Protein AF-A0A9R1WG78-F1 (afdb_monomer_lite)

Sequence (106 aa):
METTDWLNTSASVLFGGCSTSETKHISTTERTLDGIMGLGRQSISVISQISSQGIAPNSFGHCLAGGDGGGILAFGTLVMPDLVFTPLVKSMYVTQVLKMIIKKRK

Organism: Lactuca sativa (NCBI:txid4236)

Foldseek 3Di:
DDPPPPPPDDFDADDPDDDPDDDCPQVPDPDRDPDDADLDPDCNHRLNRCVVVVNAPSDKDKDWDPDPTDTDIGHHDDDDPPDDDDDQDDDPDDPPPPPPPPDDDD

Secondary structure (DSSP, 8-state):
-------------------S---TTSSSSSS--S------SSTTSHHHHHHHTTSS-S-EEEEEPSSS--EEEEES----TTPPP-PPP--SS-------------

Radius of gyration: 16.9 Å; chains: 1; bounding box: 50×34×38 Å

InterPro domains:
  IPR001461 Aspartic peptidase A1 [PTHR13683] (8-103)
  IPR021109 Aspartic peptidase domain superfamily [G3DSA:2.40.70.10] (1-77)
  IPR021109 Aspartic peptidase domain superfamily [SSF50630] (16-98)
  IPR032861 Xylanase inhibitor, N-terminal [PF14543] (12-76)

Structure (mmCIF, N/CA/C/O backbone):
data_AF-A0A9R1WG78-F1
#
_entry.id   AF-A0A9R1WG78-F1
#
loop_
_atom_site.group_PDB
_atom_site.id
_atom_site.type_symbol
_atom_site.label_atom_id
_atom_site.label_alt_id
_atom_site.label_comp_id
_atom_site.label_asym_id
_atom_site.label_entity_id
_atom_site.label_seq_id
_atom_site.pdbx_PDB_ins_code
_atom_site.Cartn_x
_atom_site.Cartn_y
_atom_site.Cartn_z
_atom_site.occupancy
_atom_site.B_iso_or_equiv
_atom_site.auth_seq_id
_atom_site.auth_comp_id
_atom_site.auth_asym_id
_atom_site.auth_atom_id
_atom_site.pdbx_PDB_model_num
ATOM 1 N N . MET A 1 1 ? -29.418 5.897 -4.097 1.00 35.72 1 MET A N 1
ATOM 2 C CA . MET A 1 1 ? -28.086 6.481 -4.340 1.00 35.72 1 MET A CA 1
ATOM 3 C C . MET A 1 1 ? -27.604 6.956 -2.988 1.00 35.72 1 MET A C 1
ATOM 5 O O . MET A 1 1 ? -27.992 8.034 -2.566 1.00 35.72 1 MET A O 1
ATOM 9 N N . GLU A 1 2 ? -26.942 6.071 -2.241 1.00 38.66 2 GLU A N 1
ATOM 10 C CA . GLU A 1 2 ? -26.414 6.425 -0.923 1.00 38.66 2 GLU A CA 1
ATOM 11 C C . GLU A 1 2 ? -25.354 7.506 -1.110 1.00 38.66 2 GLU A C 1
ATOM 13 O O . GLU A 1 2 ? -24.420 7.364 -1.900 1.00 38.66 2 GLU A O 1
ATOM 18 N N . THR A 1 3 ? -25.569 8.628 -0.437 1.00 39.53 3 THR A N 1
ATOM 19 C CA . THR A 1 3 ? -24.614 9.716 -0.330 1.00 39.53 3 THR A CA 1
ATOM 20 C C . THR A 1 3 ? -23.405 9.189 0.433 1.00 39.53 3 THR A C 1
ATOM 22 O O . THR A 1 3 ? -23.516 8.882 1.617 1.00 39.53 3 THR A O 1
ATOM 25 N N . THR A 1 4 ? -22.260 9.047 -0.233 1.00 52.91 4 THR A N 1
ATOM 26 C CA . THR A 1 4 ? -20.978 8.838 0.444 1.00 52.91 4 THR A CA 1
ATOM 27 C C . THR A 1 4 ? -20.683 10.082 1.272 1.00 52.91 4 THR A C 1
ATOM 29 O O . THR A 1 4 ? -20.210 11.088 0.739 1.00 52.91 4 THR A O 1
ATOM 32 N N . ASP A 1 5 ? -21.034 10.027 2.552 1.00 51.19 5 ASP A N 1
ATOM 33 C CA . ASP A 1 5 ? -20.603 10.991 3.550 1.00 51.19 5 ASP A CA 1
ATOM 34 C C . ASP A 1 5 ? -19.090 10.812 3.703 1.00 51.19 5 ASP A C 1
ATOM 36 O O . ASP A 1 5 ? -18.612 9.773 4.166 1.00 51.19 5 ASP A O 1
ATOM 40 N N . TRP A 1 6 ? -18.311 11.769 3.198 1.00 57.25 6 TRP A N 1
ATOM 41 C CA . TRP A 1 6 ? -16.861 11.760 3.360 1.00 57.25 6 TRP A CA 1
ATOM 42 C C . TRP A 1 6 ? -16.552 12.127 4.807 1.00 57.25 6 TRP A C 1
ATOM 44 O O . TRP A 1 6 ? -16.234 13.272 5.125 1.00 57.25 6 TRP A O 1
ATOM 54 N N . LEU A 1 7 ? -16.670 11.147 5.699 1.00 71.31 7 LEU A N 1
ATOM 55 C CA . LEU A 1 7 ? -16.188 11.278 7.063 1.00 71.31 7 LEU A CA 1
ATOM 56 C C . LEU A 1 7 ? -14.685 11.557 6.994 1.00 71.31 7 LEU A C 1
ATOM 58 O O . LEU A 1 7 ? -13.911 10.746 6.481 1.00 71.31 7 LEU A O 1
ATOM 62 N N . ASN A 1 8 ? -14.271 12.723 7.489 1.00 78.31 8 ASN A N 1
ATOM 63 C CA . ASN A 1 8 ? -12.861 13.051 7.633 1.00 78.31 8 ASN A CA 1
ATOM 64 C C . ASN A 1 8 ? -12.273 12.173 8.741 1.00 78.31 8 ASN A C 1
ATOM 66 O O . ASN A 1 8 ? -12.393 12.478 9.927 1.00 78.31 8 ASN A O 1
ATOM 70 N N . THR A 1 9 ? -11.699 11.049 8.335 1.00 85.12 9 THR A N 1
ATOM 71 C CA . THR A 1 9 ? -11.139 10.036 9.221 1.00 85.12 9 THR A CA 1
ATOM 72 C C . THR A 1 9 ? -9.637 9.927 8.996 1.00 85.12 9 THR A C 1
ATOM 74 O O . THR A 1 9 ? -9.151 10.040 7.869 1.00 85.12 9 THR A O 1
ATOM 77 N N . SER A 1 10 ? -8.887 9.731 10.075 1.00 88.81 10 SER A N 1
ATOM 78 C CA . SER A 1 10 ? -7.432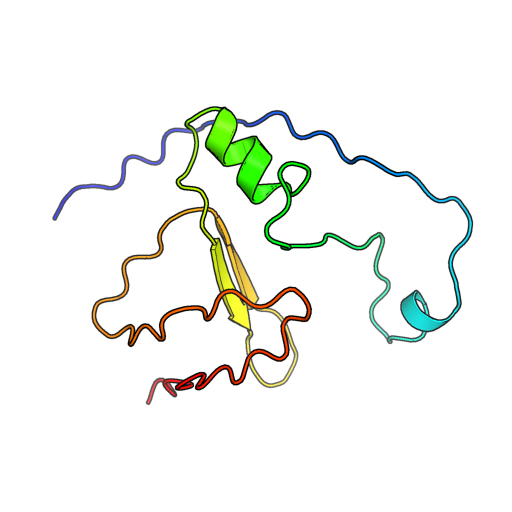 9.607 10.053 1.00 88.81 10 SER A CA 1
ATOM 79 C C . SER A 1 10 ? -7.010 8.237 10.574 1.00 88.81 10 SER A C 1
ATOM 81 O O . SER A 1 10 ? -7.603 7.699 11.505 1.00 88.81 10 SER A O 1
ATOM 83 N N . ALA A 1 11 ? -5.973 7.668 9.960 1.00 90.75 11 ALA A N 1
ATOM 84 C CA . ALA A 1 11 ? -5.400 6.381 10.339 1.00 90.75 11 ALA A CA 1
ATOM 85 C C . ALA A 1 11 ? -3.959 6.568 10.811 1.00 90.75 11 ALA A C 1
ATOM 87 O O . ALA A 1 11 ? -3.189 7.293 10.177 1.00 90.75 11 ALA A O 1
ATOM 88 N N . SER A 1 12 ? -3.566 5.862 11.869 1.00 92.88 12 SER A N 1
ATOM 89 C CA . SER A 1 12 ? -2.154 5.758 12.250 1.00 92.88 12 SER A CA 1
ATOM 90 C C . SER A 1 12 ? -1.506 4.587 11.518 1.00 92.88 12 SER A C 1
ATOM 92 O O . SER A 1 12 ? -2.014 3.470 11.568 1.00 92.88 12 SER A O 1
ATOM 94 N N . VAL A 1 13 ? -0.390 4.820 10.830 1.00 91.75 13 VAL A N 1
ATOM 95 C CA . VAL A 1 13 ? 0.303 3.789 10.046 1.00 91.75 13 VAL A CA 1
ATOM 96 C C . VAL A 1 13 ? 1.773 3.756 10.441 1.00 91.75 13 VAL A C 1
ATOM 98 O O . VAL A 1 13 ? 2.461 4.773 10.394 1.00 91.75 13 VAL A O 1
ATOM 101 N N . LEU A 1 14 ? 2.259 2.572 10.802 1.00 92.00 14 LEU A N 1
ATOM 102 C CA . LEU A 1 14 ? 3.665 2.301 11.060 1.00 92.00 14 LEU A CA 1
ATOM 103 C C . LEU A 1 14 ? 4.357 1.851 9.771 1.00 92.00 14 LEU A C 1
ATOM 105 O O . LEU A 1 14 ? 3.997 0.833 9.178 1.00 92.00 14 LEU A O 1
ATOM 109 N N . PHE A 1 15 ? 5.415 2.556 9.384 1.00 90.19 15 PHE A N 1
ATOM 110 C CA . PHE A 1 15 ? 6.350 2.076 8.372 1.00 90.19 15 PHE A CA 1
ATOM 111 C C . PHE A 1 15 ? 7.463 1.280 9.061 1.00 90.19 15 PHE A C 1
ATOM 113 O O . PHE A 1 15 ? 8.178 1.800 9.910 1.00 90.19 15 PHE A O 1
ATOM 120 N N . GLY A 1 16 ? 7.584 -0.005 8.721 1.00 82.75 16 GLY A N 1
ATOM 121 C CA . GLY A 1 16 ? 8.462 -0.951 9.423 1.00 82.75 16 GLY A CA 1
ATOM 122 C C . GLY A 1 16 ? 9.959 -0.838 9.118 1.00 82.75 16 GLY A C 1
ATOM 123 O O . GLY A 1 16 ? 10.719 -1.688 9.572 1.00 82.75 16 GLY A O 1
ATOM 124 N N . GLY A 1 17 ? 10.391 0.149 8.332 1.00 84.62 17 GLY A N 1
ATOM 125 C CA . GLY A 1 17 ? 11.787 0.292 7.933 1.00 84.62 17 GLY A CA 1
ATOM 126 C C . GLY A 1 17 ? 12.132 1.713 7.509 1.00 84.62 17 GLY A C 1
ATOM 127 O O . GLY A 1 17 ? 11.304 2.422 6.943 1.00 84.62 17 GLY A O 1
ATOM 128 N N . CYS A 1 18 ? 13.374 2.100 7.784 1.00 87.31 18 CYS A N 1
ATOM 129 C CA . CYS A 1 18 ? 13.999 3.331 7.325 1.00 87.31 18 CYS A CA 1
ATOM 130 C C . CYS A 1 18 ? 15.382 2.958 6.789 1.00 87.31 18 CYS A C 1
ATOM 132 O O . CYS A 1 18 ? 16.114 2.218 7.452 1.00 87.31 18 CYS A O 1
ATOM 134 N N . SER A 1 19 ? 15.718 3.434 5.594 1.00 84.50 19 SER A N 1
ATOM 135 C CA . SER A 1 19 ? 17.043 3.259 5.008 1.00 84.50 19 SER A CA 1
ATOM 136 C C . SER A 1 19 ? 17.682 4.622 4.793 1.00 84.50 19 SER A C 1
ATOM 138 O O . SER A 1 19 ? 17.013 5.585 4.429 1.00 84.50 19 SER A O 1
ATOM 140 N N . THR A 1 20 ? 18.987 4.696 5.031 1.00 84.19 20 THR A N 1
ATOM 141 C CA . THR A 1 20 ? 19.830 5.849 4.683 1.00 84.19 20 THR A CA 1
ATOM 142 C C . THR A 1 20 ? 20.758 5.535 3.509 1.00 84.19 20 THR A C 1
ATOM 144 O O . THR A 1 20 ? 21.596 6.356 3.139 1.00 84.19 20 THR A O 1
ATOM 147 N N . SER A 1 21 ? 20.634 4.337 2.931 1.00 82.69 21 SER A N 1
ATOM 148 C CA . SER A 1 21 ? 21.445 3.866 1.816 1.00 82.69 21 SER A CA 1
ATOM 149 C C . SER A 1 21 ? 20.543 3.310 0.725 1.00 82.69 21 SER A C 1
ATOM 151 O O . SER A 1 21 ? 19.807 2.349 0.942 1.00 82.69 21 SER A O 1
ATOM 153 N N . GLU A 1 22 ? 20.629 3.907 -0.459 1.00 75.69 22 GLU A N 1
ATOM 154 C CA . GLU A 1 22 ? 19.816 3.526 -1.607 1.00 75.69 22 GLU A CA 1
ATOM 155 C C . GLU A 1 22 ? 20.678 2.876 -2.682 1.00 75.69 22 GLU A C 1
ATOM 157 O O . GLU A 1 22 ? 21.767 3.345 -3.028 1.00 75.69 22 GLU A O 1
ATOM 162 N N . THR A 1 23 ? 20.178 1.782 -3.251 1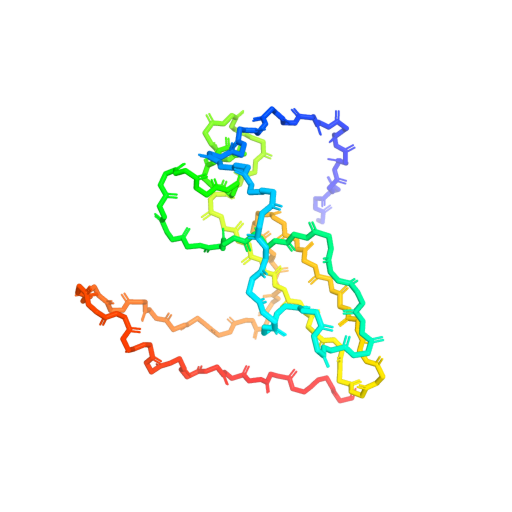.00 73.75 23 THR A N 1
ATOM 163 C CA . THR A 1 23 ? 20.800 1.178 -4.430 1.00 73.75 23 THR A CA 1
ATOM 164 C C . THR A 1 23 ? 20.343 1.933 -5.677 1.00 73.75 23 THR A C 1
ATOM 166 O O . THR A 1 23 ? 19.181 2.314 -5.812 1.00 73.75 23 THR A O 1
ATOM 169 N N . LYS A 1 24 ? 21.255 2.129 -6.636 1.00 64.06 24 LYS A N 1
ATOM 170 C CA . LYS A 1 24 ? 21.102 3.016 -7.810 1.00 64.06 24 LYS A CA 1
ATOM 171 C C . LYS A 1 24 ? 19.882 2.730 -8.719 1.00 64.06 24 LYS A C 1
ATOM 173 O O . LYS A 1 24 ? 19.596 3.506 -9.624 1.00 64.06 24 LYS A O 1
ATOM 178 N N . HIS A 1 25 ? 19.137 1.652 -8.492 1.00 63.09 25 HIS A N 1
ATOM 179 C CA . HIS A 1 25 ? 17.925 1.312 -9.241 1.00 63.09 25 HIS A CA 1
ATOM 180 C C . HIS A 1 25 ? 16.740 2.260 -8.970 1.00 63.09 25 HIS A C 1
ATOM 182 O O . HIS A 1 25 ? 15.883 2.417 -9.829 1.00 63.09 25 HIS A O 1
ATOM 188 N N . ILE A 1 26 ? 16.709 2.920 -7.809 1.00 60.69 26 ILE A N 1
ATOM 189 C CA . ILE A 1 26 ? 15.605 3.816 -7.407 1.00 60.69 26 ILE A CA 1
ATOM 190 C C . ILE A 1 26 ? 15.867 5.262 -7.868 1.00 60.69 26 ILE A C 1
ATOM 192 O O . ILE A 1 26 ? 14.944 6.022 -8.130 1.00 60.69 26 ILE A O 1
ATOM 196 N N . SER A 1 27 ? 17.143 5.626 -8.035 1.00 54.47 27 SER A N 1
ATOM 197 C CA . SER A 1 27 ? 17.598 6.978 -8.396 1.00 54.47 27 SER A CA 1
ATOM 198 C C . SER A 1 27 ? 17.892 7.167 -9.896 1.00 54.47 27 SER A C 1
ATOM 200 O O . SER A 1 27 ? 18.412 8.210 -10.285 1.00 54.47 27 SER A O 1
ATOM 202 N N . THR A 1 28 ? 17.643 6.160 -10.741 1.00 56.44 28 THR A N 1
ATOM 203 C CA . THR A 1 28 ? 17.957 6.194 -12.190 1.00 56.44 28 THR A CA 1
ATOM 204 C C . THR A 1 28 ? 16.772 6.556 -13.075 1.00 56.44 28 THR A C 1
ATOM 206 O O . THR A 1 28 ? 16.951 6.770 -14.272 1.00 56.44 28 THR A O 1
ATOM 209 N N . THR A 1 29 ? 15.5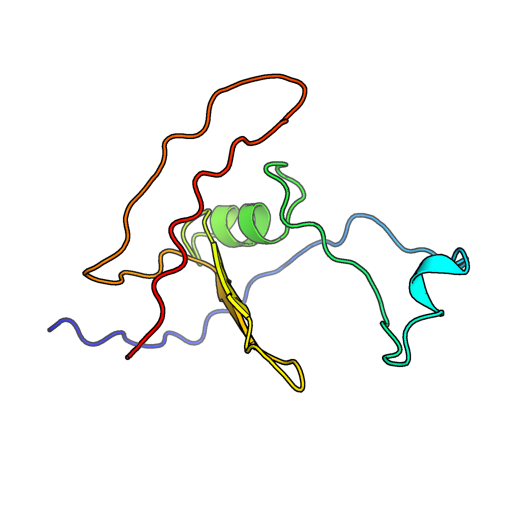68 6.639 -12.515 1.00 58.53 29 THR A N 1
ATOM 210 C CA . THR A 1 29 ? 14.412 7.195 -13.211 1.00 58.53 29 THR A CA 1
ATOM 211 C C . THR A 1 29 ? 14.476 8.719 -13.171 1.00 58.53 29 THR A C 1
ATOM 213 O O . THR A 1 29 ? 14.724 9.289 -12.115 1.00 58.53 29 THR A O 1
ATOM 216 N N . GLU A 1 30 ? 14.146 9.389 -14.281 1.00 56.88 30 GLU A N 1
ATOM 217 C CA . GLU A 1 30 ? 13.958 10.858 -14.423 1.00 56.88 30 GLU A CA 1
ATOM 218 C C . GLU A 1 30 ? 12.909 11.464 -13.452 1.00 56.88 30 GLU A C 1
ATOM 220 O O . GLU A 1 30 ? 12.536 12.630 -13.534 1.00 56.88 30 GLU A O 1
ATOM 225 N N . ARG A 1 31 ? 12.382 10.643 -12.541 1.00 60.09 31 ARG A N 1
ATOM 226 C CA . ARG A 1 31 ? 11.457 10.968 -11.465 1.00 60.09 31 ARG A CA 1
ATOM 227 C C . ARG A 1 31 ? 12.122 10.512 -10.174 1.00 60.09 31 ARG A C 1
ATOM 229 O O . ARG A 1 31 ? 12.240 9.309 -9.939 1.00 60.09 31 ARG A O 1
ATOM 236 N N . THR A 1 32 ? 12.591 11.465 -9.382 1.00 60.78 32 THR A N 1
ATOM 237 C CA . THR A 1 32 ? 13.107 11.228 -8.034 1.00 60.78 32 THR A CA 1
ATOM 238 C C . THR A 1 32 ? 11.988 10.666 -7.157 1.00 60.78 32 THR A C 1
ATOM 240 O O . THR A 1 32 ? 10.907 11.246 -7.078 1.00 60.78 32 THR A O 1
ATOM 243 N N . LEU A 1 33 ? 12.234 9.510 -6.540 1.00 72.50 33 LEU A N 1
ATOM 244 C CA . LEU A 1 33 ? 11.334 8.871 -5.582 1.00 72.50 33 LEU A CA 1
ATOM 245 C C . LEU A 1 33 ? 11.938 9.005 -4.180 1.00 72.50 33 LEU A C 1
ATOM 247 O O . LEU A 1 33 ? 13.091 8.626 -3.988 1.00 72.50 33 LEU A O 1
ATOM 251 N N . ASP A 1 34 ? 11.161 9.491 -3.210 1.00 77.50 34 ASP A N 1
ATOM 252 C CA . ASP A 1 34 ? 11.599 9.616 -1.807 1.00 77.50 34 ASP A CA 1
ATOM 253 C C . ASP A 1 34 ? 11.515 8.292 -1.025 1.00 77.50 34 ASP A C 1
ATOM 255 O O . ASP A 1 34 ? 12.077 8.159 0.059 1.00 77.50 34 ASP A O 1
ATOM 259 N N . GLY A 1 35 ? 10.796 7.297 -1.554 1.00 80.38 35 GLY A N 1
ATOM 260 C CA . GLY A 1 35 ? 10.639 5.999 -0.908 1.00 80.38 35 GLY A CA 1
ATOM 261 C C . GLY A 1 35 ? 9.761 5.025 -1.687 1.00 80.38 35 GLY A C 1
ATOM 262 O O . GLY A 1 35 ? 9.137 5.370 -2.692 1.00 80.38 35 GLY A O 1
ATOM 263 N N . ILE A 1 36 ? 9.711 3.781 -1.204 1.00 82.69 36 ILE A N 1
ATOM 264 C CA . ILE A 1 36 ? 8.923 2.693 -1.791 1.00 82.69 36 ILE A CA 1
ATOM 265 C C . ILE A 1 36 ? 7.939 2.159 -0.759 1.00 82.69 36 ILE A C 1
ATOM 267 O O . ILE A 1 36 ? 8.276 1.915 0.397 1.00 82.69 36 ILE A O 1
ATOM 271 N N . MET A 1 37 ? 6.716 1.910 -1.216 1.00 85.12 37 MET A N 1
ATOM 272 C CA . MET A 1 37 ? 5.639 1.368 -0.406 1.00 85.12 37 MET A CA 1
ATOM 273 C C . MET A 1 37 ? 5.094 0.091 -1.050 1.00 85.12 37 MET A C 1
ATOM 275 O O . MET A 1 37 ? 4.556 0.110 -2.155 1.00 85.12 37 MET A O 1
ATOM 279 N N . GLY A 1 38 ? 5.222 -1.037 -0.351 1.00 84.69 38 GLY A N 1
ATOM 280 C CA . GLY A 1 38 ? 4.689 -2.318 -0.812 1.00 84.69 38 GLY A CA 1
ATOM 281 C C . GLY A 1 38 ? 3.199 -2.486 -0.494 1.00 84.69 38 GLY A C 1
ATOM 282 O O . GLY A 1 38 ? 2.782 -2.318 0.649 1.00 84.69 38 GLY A O 1
ATOM 283 N N . LEU A 1 39 ? 2.406 -2.913 -1.483 1.00 87.19 39 LEU A N 1
ATOM 284 C CA . LEU A 1 39 ? 0.969 -3.227 -1.344 1.00 87.19 39 LEU A CA 1
ATOM 285 C C . LEU A 1 39 ? 0.711 -4.744 -1.222 1.00 87.19 39 LEU A C 1
ATOM 287 O O . LEU A 1 39 ? -0.297 -5.273 -1.688 1.00 87.19 39 LEU A O 1
ATOM 291 N N . GLY A 1 40 ? 1.676 -5.471 -0.651 1.00 84.25 40 GLY A N 1
ATOM 292 C CA . GLY A 1 40 ? 1.602 -6.920 -0.470 1.00 84.25 40 GLY A CA 1
ATOM 293 C C . GLY A 1 40 ? 0.554 -7.342 0.565 1.00 84.25 40 GLY A C 1
ATOM 294 O O . GLY A 1 40 ? 0.106 -6.554 1.388 1.00 84.25 40 GLY A O 1
ATOM 295 N N . ARG A 1 41 ? 0.207 -8.633 0.585 1.00 83.19 41 ARG A N 1
ATOM 296 C CA . ARG A 1 41 ? -0.850 -9.203 1.452 1.00 83.19 41 ARG A CA 1
ATOM 297 C C . ARG A 1 41 ? -0.455 -9.371 2.929 1.00 83.19 41 ARG A C 1
ATOM 299 O O . ARG A 1 41 ? -1.132 -10.084 3.664 1.00 83.19 41 ARG A O 1
ATOM 306 N N . GLN A 1 42 ? 0.668 -8.797 3.348 1.00 85.12 42 GLN 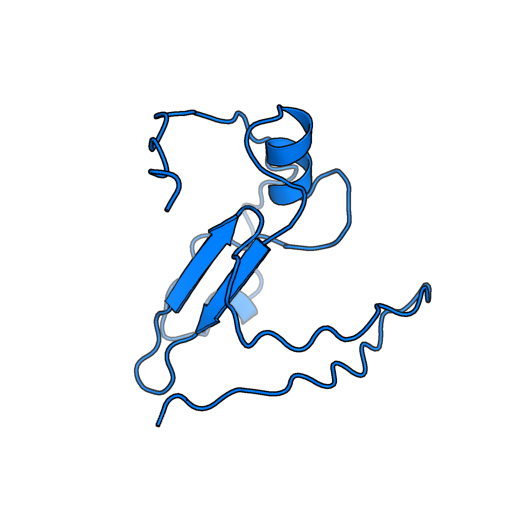A N 1
ATOM 307 C CA . GLN A 1 42 ? 1.183 -8.947 4.708 1.00 85.12 42 GLN A CA 1
ATOM 308 C C . GLN A 1 42 ? 0.444 -8.014 5.679 1.00 85.12 42 GLN A C 1
ATOM 310 O O . GLN A 1 42 ? -0.086 -6.969 5.283 1.00 85.12 42 GLN A O 1
ATOM 315 N N . SER A 1 43 ? 0.428 -8.376 6.962 1.00 86.38 43 SER A N 1
ATOM 316 C CA . SER A 1 43 ? -0.193 -7.578 8.030 1.00 86.38 43 SER A CA 1
ATOM 317 C C . SER A 1 43 ? 0.487 -6.221 8.233 1.00 86.38 43 SER A C 1
ATOM 319 O O . SER A 1 43 ? -0.178 -5.270 8.624 1.00 86.38 43 SER A O 1
ATOM 321 N N . ILE A 1 44 ? 1.779 -6.112 7.904 1.00 88.12 44 ILE A N 1
ATOM 322 C CA . ILE A 1 44 ? 2.541 -4.858 7.978 1.00 88.12 44 ILE A CA 1
ATOM 323 C C . ILE A 1 44 ? 2.221 -3.881 6.834 1.00 88.12 44 ILE A C 1
ATOM 325 O O . ILE A 1 44 ? 2.605 -2.717 6.897 1.00 88.12 44 ILE A O 1
ATOM 329 N N . SER A 1 45 ? 1.514 -4.315 5.783 1.00 89.69 45 SER A N 1
ATOM 330 C CA . SER A 1 45 ? 1.138 -3.401 4.699 1.00 89.69 45 SER A CA 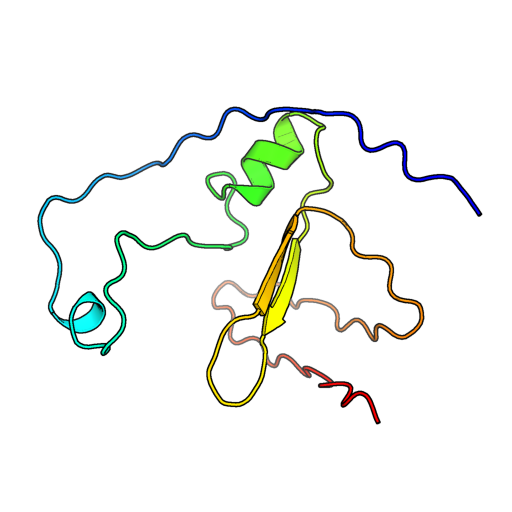1
ATOM 331 C C . SER A 1 45 ? 0.209 -2.300 5.211 1.00 89.69 45 SER A C 1
ATOM 333 O O . SER A 1 45 ? -0.618 -2.514 6.098 1.00 89.69 45 SER A O 1
ATOM 335 N N . VAL A 1 46 ? 0.317 -1.112 4.624 1.00 92.06 46 VAL A N 1
ATOM 336 C CA . VAL A 1 46 ? -0.486 0.050 5.036 1.00 92.06 46 VAL A CA 1
ATOM 337 C C . VAL A 1 46 ? -1.984 -0.194 4.871 1.00 92.06 46 VAL A C 1
ATOM 339 O O . VAL A 1 46 ? -2.766 0.232 5.712 1.00 92.06 46 VAL A O 1
ATOM 342 N N . ILE A 1 47 ? -2.386 -0.950 3.846 1.00 91.62 47 ILE A N 1
ATOM 343 C CA . ILE A 1 47 ? -3.791 -1.315 3.616 1.00 91.62 47 ILE A CA 1
ATOM 344 C C . ILE A 1 47 ? -4.314 -2.166 4.782 1.00 91.62 47 ILE A C 1
ATOM 346 O O . ILE A 1 47 ? -5.373 -1.868 5.335 1.00 91.62 47 ILE A O 1
ATOM 350 N N . SER A 1 48 ? -3.547 -3.179 5.203 1.00 91.81 48 SER A N 1
ATOM 351 C CA . SER A 1 48 ? -3.894 -4.015 6.358 1.00 91.81 48 SER A CA 1
ATOM 352 C C . SER A 1 48 ? -3.984 -3.193 7.649 1.00 91.81 48 SER A C 1
ATOM 354 O O . SER A 1 48 ? -4.911 -3.395 8.432 1.00 91.81 48 SER A O 1
ATOM 356 N N . GLN A 1 49 ? -3.071 -2.239 7.862 1.00 93.81 49 GLN A N 1
ATOM 357 C CA . GLN A 1 49 ? -3.065 -1.378 9.052 1.00 93.81 49 GLN A CA 1
ATOM 358 C C . GLN A 1 49 ? -4.271 -0.430 9.104 1.00 93.81 49 GLN A C 1
ATOM 360 O O . GLN A 1 49 ? -4.926 -0.335 10.144 1.00 93.81 49 GLN A O 1
ATOM 365 N N . ILE A 1 50 ? -4.616 0.217 7.987 1.00 93.12 50 ILE A N 1
ATOM 366 C CA . ILE A 1 50 ? -5.821 1.058 7.875 1.00 93.12 50 ILE A CA 1
ATOM 367 C C . ILE A 1 50 ? -7.073 0.213 8.133 1.00 93.12 50 ILE A C 1
ATOM 369 O O . ILE A 1 50 ? -7.964 0.620 8.879 1.00 93.12 50 ILE A O 1
ATOM 373 N N . SER A 1 51 ? -7.127 -0.992 7.561 1.00 92.94 51 SER A N 1
ATOM 374 C CA . SER A 1 51 ? -8.272 -1.880 7.743 1.00 92.94 51 SER A CA 1
ATOM 375 C C . SER A 1 51 ? -8.423 -2.387 9.174 1.00 92.94 51 SER A C 1
ATOM 377 O O . SER A 1 51 ? -9.545 -2.477 9.667 1.00 92.94 51 SER A O 1
ATOM 379 N N . SER A 1 52 ? -7.315 -2.635 9.878 1.00 94.38 52 SER A N 1
ATOM 380 C CA . SER A 1 52 ? -7.346 -3.042 11.289 1.00 94.38 52 SER A CA 1
ATOM 381 C C . SER A 1 52 ? -7.949 -1.981 12.218 1.00 94.38 52 SER A C 1
ATOM 383 O O . SER A 1 52 ? -8.462 -2.318 13.280 1.00 94.38 52 SER A O 1
ATOM 385 N N . GLN A 1 53 ? -7.937 -0.714 11.793 1.00 94.25 53 GLN A N 1
ATOM 386 C CA . GLN A 1 53 ? -8.550 0.413 12.500 1.00 94.25 53 GLN A CA 1
ATOM 387 C C . GLN A 1 53 ? -10.016 0.646 12.095 1.00 94.25 53 GLN A C 1
ATOM 389 O O . GLN A 1 53 ? -10.639 1.587 12.575 1.00 94.25 53 GLN A O 1
ATOM 394 N N . GLY A 1 54 ? -10.579 -0.178 11.203 1.00 91.50 54 GLY A N 1
ATOM 395 C CA . GLY A 1 54 ? -11.974 -0.067 10.763 1.00 91.50 54 GLY A CA 1
ATOM 396 C C . GLY A 1 54 ? -12.259 1.097 9.807 1.00 91.50 54 GLY A C 1
ATOM 397 O O . GLY A 1 54 ? -13.416 1.364 9.507 1.00 91.50 54 GLY A O 1
ATOM 398 N N . ILE A 1 55 ? -11.223 1.780 9.313 1.00 90.88 55 ILE A N 1
ATOM 399 C CA . ILE A 1 55 ? -11.359 2.993 8.491 1.00 90.88 55 ILE A CA 1
ATOM 400 C C . ILE A 1 55 ? -11.749 2.665 7.048 1.00 90.88 55 ILE A C 1
ATOM 402 O O . ILE A 1 55 ? -12.552 3.367 6.440 1.00 90.88 55 ILE A O 1
ATOM 406 N N . ALA A 1 56 ? -11.185 1.593 6.494 1.00 88.69 56 ALA A N 1
ATOM 407 C CA . ALA A 1 56 ? -11.494 1.124 5.151 1.00 88.69 56 ALA A CA 1
ATOM 408 C C . ALA A 1 56 ? -11.417 -0.411 5.076 1.00 88.69 56 ALA A C 1
ATOM 410 O O . ALA A 1 56 ? -10.690 -1.038 5.850 1.00 88.69 56 ALA A O 1
ATOM 411 N N . PRO A 1 57 ? -12.123 -1.052 4.131 1.00 89.62 57 PRO A N 1
ATOM 412 C CA . PRO A 1 57 ? -11.949 -2.477 3.860 1.00 89.62 57 PRO A CA 1
ATOM 413 C C . PRO A 1 57 ? -10.501 -2.819 3.476 1.00 89.62 57 PRO A C 1
ATOM 415 O O . PRO A 1 57 ? -9.826 -2.006 2.844 1.00 89.62 57 PRO A O 1
ATOM 418 N N . ASN A 1 58 ? -10.047 -4.044 3.771 1.00 89.50 58 ASN A N 1
ATOM 419 C CA . ASN A 1 58 ? -8.708 -4.537 3.410 1.00 89.50 58 ASN A CA 1
ATOM 420 C C . ASN A 1 58 ? -8.584 -4.819 1.899 1.00 89.50 58 ASN A C 1
ATOM 422 O O . ASN A 1 58 ? -8.514 -5.963 1.447 1.00 89.50 58 ASN A O 1
ATOM 426 N N . SER A 1 59 ? -8.643 -3.758 1.107 1.00 86.69 59 SER A N 1
ATOM 427 C CA . SER A 1 59 ? -8.607 -3.769 -0.350 1.00 86.69 59 SER A CA 1
ATOM 428 C C . SER A 1 59 ? -8.104 -2.420 -0.851 1.00 86.69 59 SER A C 1
ATOM 430 O O . SER A 1 59 ? -8.065 -1.439 -0.110 1.00 86.69 59 SER A O 1
ATOM 432 N N . PHE A 1 60 ? -7.683 -2.374 -2.105 1.00 88.38 60 PHE A N 1
ATOM 433 C CA . PHE A 1 60 ? -7.288 -1.145 -2.773 1.00 88.38 60 PHE A CA 1
ATOM 434 C C . PHE A 1 60 ? -7.515 -1.304 -4.270 1.00 88.38 60 PHE A C 1
ATOM 436 O O . PHE A 1 60 ? -7.574 -2.423 -4.789 1.00 88.38 60 PHE A O 1
ATOM 443 N N . GLY A 1 61 ? -7.581 -0.185 -4.976 1.00 86.81 61 GLY A N 1
ATOM 444 C CA . GLY A 1 61 ? -7.483 -0.174 -6.426 1.00 86.81 61 GLY A CA 1
ATOM 445 C C . GLY A 1 61 ? -6.635 0.988 -6.896 1.00 86.81 61 GLY A C 1
ATOM 446 O O . GLY A 1 61 ? -6.479 1.995 -6.207 1.00 86.81 61 GLY A O 1
ATOM 447 N N . HIS A 1 62 ? -6.066 0.825 -8.081 1.00 85.88 62 HIS A N 1
ATOM 448 C CA . HIS A 1 62 ? -5.279 1.864 -8.713 1.00 85.88 62 HIS A CA 1
ATOM 449 C C . HIS A 1 62 ? -5.685 2.002 -10.178 1.00 85.88 62 HIS A C 1
ATOM 451 O O . HIS A 1 62 ? -5.999 1.019 -10.851 1.00 85.88 62 HIS A O 1
ATOM 457 N N . CYS A 1 63 ? -5.693 3.236 -10.657 1.00 84.00 63 CYS A N 1
ATOM 458 C CA . CYS A 1 63 ? -5.858 3.576 -12.057 1.00 84.00 63 CYS A CA 1
ATOM 459 C C . CYS A 1 63 ? -4.582 4.283 -12.492 1.00 84.00 63 CYS A C 1
ATOM 461 O O . CYS A 1 63 ? -4.267 5.343 -11.959 1.00 84.00 63 CYS A O 1
ATOM 463 N N . LEU A 1 64 ? -3.841 3.696 -13.425 1.00 85.50 64 LEU A N 1
ATOM 464 C CA . LEU A 1 64 ? -2.676 4.343 -14.021 1.00 85.50 64 LEU A CA 1
ATOM 465 C C . LEU A 1 64 ? -3.133 5.099 -15.263 1.00 85.50 64 LEU A C 1
ATOM 467 O O . LEU A 1 64 ? -3.832 4.534 -16.109 1.00 85.50 64 LEU A O 1
ATOM 471 N N . ALA A 1 65 ? -2.730 6.359 -15.385 1.00 84.75 65 ALA A N 1
ATOM 472 C CA . ALA A 1 65 ? -2.896 7.079 -16.636 1.00 84.75 65 ALA A CA 1
ATOM 473 C C . ALA A 1 65 ? -1.843 6.577 -17.638 1.00 84.75 65 ALA A C 1
ATOM 475 O O . ALA A 1 65 ? -0.665 6.441 -17.308 1.00 84.75 65 ALA A O 1
ATOM 476 N N . GLY A 1 66 ? -2.269 6.258 -18.862 1.00 79.50 66 GLY A N 1
ATOM 477 C CA . GLY A 1 66 ? -1.340 5.955 -19.954 1.00 79.50 66 GLY A CA 1
ATOM 478 C C . GLY A 1 66 ? -0.731 7.238 -20.528 1.00 79.50 66 GLY A C 1
ATOM 479 O O . GLY A 1 66 ? -1.381 8.278 -20.506 1.00 79.50 66 GLY A O 1
ATOM 480 N N . GLY A 1 67 ? 0.483 7.159 -21.079 1.00 80.38 67 GLY A N 1
ATOM 481 C CA . GLY A 1 67 ? 1.181 8.312 -21.665 1.00 80.38 67 GLY A CA 1
ATOM 482 C C . GLY A 1 67 ? 2.107 8.996 -20.660 1.00 80.38 67 GLY A C 1
ATOM 483 O O . GLY A 1 67 ? 2.970 8.333 -20.086 1.00 80.38 67 GLY A O 1
ATOM 484 N N . ASP A 1 68 ? 1.906 10.294 -20.426 1.00 73.31 68 ASP A N 1
ATOM 485 C CA . ASP A 1 68 ? 2.799 11.177 -19.649 1.00 73.31 68 ASP A CA 1
ATOM 486 C C . ASP A 1 68 ? 2.865 10.864 -18.136 1.00 73.31 68 ASP A C 1
ATOM 488 O O . ASP A 1 68 ? 3.565 11.526 -17.368 1.00 73.31 68 ASP A O 1
ATOM 492 N N . GLY A 1 69 ? 2.206 9.794 -17.686 1.00 78.62 69 GLY A N 1
ATOM 493 C CA . GLY A 1 69 ? 2.216 9.298 -16.312 1.00 78.62 69 GLY A CA 1
ATOM 494 C C . GLY A 1 69 ? 1.059 9.814 -15.457 1.00 78.62 69 GLY A C 1
ATOM 495 O O . GLY A 1 69 ? 0.108 10.411 -15.949 1.00 78.62 69 GLY A O 1
ATOM 496 N N . GLY A 1 70 ? 1.141 9.544 -14.152 1.00 82.00 70 GLY A N 1
ATOM 497 C CA . GLY A 1 70 ? 0.086 9.848 -13.184 1.00 82.00 70 GLY A CA 1
ATOM 498 C C . GLY A 1 70 ? -0.889 8.690 -12.960 1.00 82.00 70 GLY A C 1
ATOM 499 O O . GLY A 1 70 ? -0.721 7.578 -13.468 1.00 82.00 70 GLY A O 1
ATOM 500 N N . GLY A 1 71 ? -1.910 8.947 -12.149 1.00 86.00 71 GLY A N 1
ATOM 501 C CA . GLY A 1 71 ? -2.892 7.947 -11.757 1.00 86.00 71 GLY A CA 1
ATOM 502 C C . GLY A 1 71 ? -3.524 8.249 -10.406 1.00 86.00 71 GLY A C 1
ATOM 503 O O . GLY A 1 71 ? -3.211 9.249 -9.765 1.00 86.00 71 GLY A O 1
ATOM 504 N N . ILE A 1 72 ? -4.417 7.364 -9.978 1.00 86.75 72 ILE A N 1
ATOM 505 C CA . ILE A 1 72 ? -5.079 7.418 -8.675 1.00 86.75 72 ILE A CA 1
ATOM 506 C C . ILE A 1 72 ? -4.844 6.084 -7.981 1.00 86.75 72 ILE A C 1
ATOM 508 O O . ILE A 1 72 ? -5.063 5.033 -8.579 1.00 86.75 72 ILE A O 1
ATOM 512 N N . LEU A 1 73 ? -4.439 6.133 -6.718 1.00 87.31 73 LEU A N 1
ATOM 513 C CA . LEU A 1 73 ? -4.471 5.007 -5.794 1.00 87.31 73 LEU A CA 1
ATOM 514 C C . LEU A 1 73 ? -5.546 5.307 -4.750 1.00 87.31 73 LEU A C 1
ATOM 516 O O . LEU A 1 73 ? -5.519 6.371 -4.138 1.00 87.31 73 LEU A O 1
ATOM 520 N N . ALA A 1 74 ? -6.481 4.383 -4.553 1.00 87.75 74 ALA A N 1
ATOM 521 C CA . ALA A 1 74 ? -7.516 4.503 -3.535 1.00 87.75 74 ALA A CA 1
ATOM 522 C C . ALA A 1 74 ? -7.550 3.249 -2.657 1.00 87.75 74 ALA A C 1
ATOM 524 O O . ALA A 1 74 ? -7.451 2.121 -3.150 1.00 87.75 74 ALA A O 1
ATOM 525 N N . PHE A 1 75 ? -7.693 3.461 -1.350 1.00 88.12 75 PHE A N 1
ATOM 526 C CA . PHE A 1 75 ? -7.845 2.402 -0.359 1.00 88.12 75 PHE A CA 1
ATOM 527 C C . PHE A 1 75 ? -9.324 2.120 -0.098 1.00 88.12 75 PHE A C 1
ATOM 529 O O . PHE A 1 75 ? -10.151 3.029 -0.100 1.00 88.12 75 PHE A O 1
ATOM 536 N N . GLY A 1 76 ? -9.645 0.852 0.141 1.00 84.00 76 GLY A N 1
ATOM 537 C CA . GLY A 1 76 ? -11.009 0.363 0.278 1.00 84.00 76 GLY A CA 1
ATOM 538 C C . GLY A 1 76 ? -11.620 -0.137 -1.032 1.00 84.00 76 GLY A C 1
ATOM 539 O O . GLY A 1 76 ? -10.975 -0.212 -2.083 1.00 84.00 76 GLY A O 1
ATOM 540 N N . THR A 1 77 ? -12.889 -0.529 -0.941 1.00 72.94 77 THR A N 1
ATOM 541 C CA . THR A 1 77 ? -13.622 -1.132 -2.054 1.00 72.94 77 THR A CA 1
ATOM 542 C C . THR A 1 77 ? -14.071 -0.057 -3.035 1.00 72.94 77 THR A C 1
ATOM 544 O O . THR A 1 77 ? -14.978 0.722 -2.752 1.00 72.94 77 THR A O 1
ATOM 547 N N . LEU A 1 78 ? -13.485 -0.056 -4.229 1.00 67.12 78 LEU A N 1
ATOM 548 C CA . LEU A 1 78 ? -14.002 0.706 -5.362 1.00 67.12 78 LEU A CA 1
ATOM 549 C C . LEU A 1 78 ? -15.125 -0.094 -6.022 1.00 67.12 78 LEU A C 1
ATOM 551 O O . LEU A 1 78 ? -14.876 -1.107 -6.677 1.00 67.12 78 LEU A O 1
ATOM 555 N N . VAL A 1 79 ? -16.366 0.360 -5.866 1.00 65.75 79 VAL A N 1
ATOM 556 C CA . VAL A 1 79 ? -17.506 -0.237 -6.566 1.00 65.75 79 VAL A CA 1
ATOM 557 C C . VAL A 1 79 ? -17.593 0.386 -7.956 1.00 65.75 79 VAL A C 1
ATOM 559 O O . VAL A 1 79 ? -18.076 1.503 -8.125 1.00 65.75 79 VAL A O 1
ATOM 562 N N . MET A 1 80 ? -17.100 -0.336 -8.962 1.00 65.88 80 MET A N 1
ATOM 563 C CA . MET A 1 80 ? -17.338 -0.019 -10.371 1.00 65.88 80 MET A CA 1
ATOM 564 C C . MET A 1 80 ? -18.270 -1.077 -10.970 1.00 65.88 80 MET A C 1
ATOM 566 O O . MET A 1 80 ? -18.003 -2.267 -10.796 1.00 65.88 80 MET A O 1
ATOM 570 N N . PRO A 1 81 ? -19.332 -0.680 -11.693 1.00 63.81 81 PRO A N 1
ATOM 571 C CA . PRO A 1 81 ? -20.371 -1.605 -12.159 1.00 63.81 81 PRO A CA 1
ATOM 572 C C . PRO A 1 81 ? -19.868 -2.672 -13.147 1.00 63.81 81 PRO A C 1
ATOM 574 O O . PRO A 1 81 ? -20.473 -3.728 -13.266 1.00 63.81 81 PRO A O 1
ATOM 577 N N . ASP A 1 82 ? -18.732 -2.431 -13.806 1.00 72.81 82 ASP A N 1
ATOM 578 C CA . ASP A 1 82 ? -18.212 -3.258 -14.900 1.00 72.81 82 ASP A CA 1
ATOM 579 C C . ASP A 1 82 ? -16.933 -4.040 -14.544 1.00 72.81 82 ASP A C 1
ATOM 581 O O . ASP A 1 82 ? -16.174 -4.440 -15.437 1.00 72.81 82 ASP A O 1
ATOM 585 N N . LEU A 1 83 ? -16.631 -4.221 -13.254 1.00 73.44 83 LEU A N 1
ATOM 586 C CA . LEU A 1 83 ? -15.400 -4.895 -12.849 1.00 73.44 83 LEU A CA 1
ATOM 587 C C . LEU A 1 83 ? -15.532 -6.423 -12.959 1.00 73.44 83 LEU A C 1
ATOM 589 O O . LEU A 1 83 ? -16.364 -7.039 -12.298 1.00 73.44 83 LEU A O 1
ATOM 593 N N . VAL A 1 84 ? -14.663 -7.049 -13.756 1.00 78.50 84 VAL A N 1
ATOM 594 C CA . VAL A 1 84 ? -14.549 -8.513 -13.823 1.00 78.50 84 VAL A CA 1
ATOM 595 C C . VAL A 1 84 ? -13.468 -8.976 -12.852 1.00 78.50 84 VAL A C 1
ATOM 597 O O . VAL A 1 84 ? -12.300 -8.611 -12.990 1.00 78.50 84 VAL A O 1
ATOM 600 N N . PHE A 1 85 ? -13.849 -9.800 -11.876 1.00 74.69 85 PHE A N 1
ATOM 601 C CA . PHE A 1 85 ? -12.933 -10.326 -10.866 1.00 74.69 85 PHE A CA 1
ATOM 602 C C . PHE A 1 85 ? -12.340 -11.671 -11.292 1.00 74.69 85 PHE A C 1
ATOM 604 O O . PHE A 1 85 ? -13.046 -12.553 -11.775 1.00 74.69 85 PHE A O 1
ATOM 611 N N . THR A 1 86 ? -11.038 -11.847 -11.058 1.00 78.19 86 THR A N 1
ATOM 612 C CA . THR A 1 86 ? -10.357 -13.143 -11.188 1.00 78.19 86 THR A CA 1
ATOM 613 C C . THR A 1 86 ? -9.947 -13.623 -9.793 1.00 78.19 86 THR A C 1
ATOM 615 O O . THR A 1 86 ? -9.277 -12.869 -9.083 1.00 78.19 86 THR A O 1
ATOM 618 N N . PRO A 1 87 ? -10.331 -14.840 -9.364 1.00 74.81 87 PRO A N 1
ATOM 619 C CA . PRO A 1 87 ? -9.975 -15.344 -8.043 1.00 74.81 87 PRO A CA 1
ATOM 620 C C . PRO A 1 87 ? -8.462 -15.554 -7.915 1.00 74.81 87 PRO A C 1
ATOM 622 O O . PRO A 1 87 ? -7.804 -16.064 -8.821 1.00 74.81 87 PRO A O 1
ATOM 625 N N . LEU A 1 88 ? -7.908 -15.177 -6.761 1.00 69.56 88 LEU A N 1
ATOM 626 C CA . LEU A 1 88 ? -6.489 -15.364 -6.460 1.00 69.56 88 LEU A CA 1
ATOM 627 C C . LEU A 1 88 ? -6.220 -16.820 -6.059 1.00 69.56 88 LEU A C 1
ATOM 629 O O . LEU A 1 88 ? -6.780 -17.308 -5.077 1.00 69.56 88 LEU A O 1
ATOM 633 N N . VAL A 1 89 ? -5.314 -17.495 -6.769 1.00 75.50 89 VAL A N 1
ATOM 634 C CA . VAL A 1 89 ? -4.858 -18.847 -6.410 1.00 75.50 89 VAL A CA 1
ATOM 635 C C . VAL A 1 89 ? -3.860 -18.762 -5.250 1.00 75.50 89 VAL A C 1
ATOM 637 O O . VAL A 1 89 ? -2.936 -17.947 -5.258 1.00 75.50 89 VAL A O 1
ATOM 640 N N . LYS A 1 90 ? -4.047 -19.596 -4.225 1.00 59.47 90 LYS A N 1
ATOM 641 C CA . LYS A 1 90 ? -3.187 -19.651 -3.034 1.00 59.47 90 LYS A CA 1
ATOM 642 C C . LYS A 1 90 ? -1.928 -20.471 -3.369 1.00 59.47 90 LYS A C 1
ATOM 644 O O . LYS A 1 90 ? -1.967 -21.692 -3.310 1.00 59.47 90 LYS A O 1
ATOM 649 N N . SER A 1 91 ? -0.828 -19.820 -3.747 1.00 54.69 91 SER A N 1
ATOM 650 C CA . SER A 1 91 ? 0.482 -20.471 -3.925 1.00 54.69 91 SER A CA 1
ATOM 651 C C . SER A 1 91 ? 1.591 -19.632 -3.284 1.00 54.69 91 SER A C 1
ATOM 653 O O . SER A 1 91 ? 1.563 -18.405 -3.377 1.00 54.69 91 SER A O 1
ATOM 655 N N . MET A 1 92 ? 2.542 -20.291 -2.605 1.00 50.00 92 MET A N 1
ATOM 656 C CA . MET A 1 92 ? 3.631 -19.674 -1.817 1.00 50.00 92 MET A CA 1
ATOM 657 C C . MET A 1 92 ? 4.624 -18.844 -2.647 1.00 50.00 92 MET A C 1
ATOM 659 O O . MET A 1 92 ? 5.386 -18.065 -2.082 1.00 50.00 92 MET A O 1
ATOM 663 N N . TYR A 1 93 ? 4.566 -18.945 -3.974 1.00 50.38 93 TYR A N 1
ATOM 664 C CA . TYR A 1 93 ? 5.257 -18.069 -4.912 1.00 50.38 93 TYR A CA 1
ATOM 665 C C . TYR A 1 93 ? 4.203 -17.541 -5.868 1.00 50.38 93 TYR A C 1
ATOM 667 O O . TYR A 1 93 ? 3.614 -18.295 -6.644 1.00 50.38 93 TYR A O 1
ATOM 675 N N . VAL A 1 94 ? 3.881 -16.258 -5.764 1.00 49.25 94 VAL A N 1
ATOM 676 C CA . VAL A 1 94 ? 2.776 -15.700 -6.534 1.00 49.25 94 VAL A CA 1
ATOM 677 C C . VAL A 1 94 ? 3.245 -15.390 -7.956 1.00 49.25 94 VAL A C 1
ATOM 679 O O . VAL A 1 94 ? 3.486 -14.237 -8.299 1.00 49.25 94 VAL A O 1
ATOM 682 N N . THR A 1 95 ? 3.341 -16.398 -8.823 1.00 41.53 95 THR A N 1
ATOM 683 C CA . THR A 1 95 ? 3.185 -16.146 -10.261 1.00 41.53 95 THR A CA 1
ATOM 684 C C . THR A 1 95 ? 1.698 -15.913 -10.494 1.00 41.53 95 THR A C 1
ATOM 686 O O . THR A 1 95 ? 0.926 -16.842 -10.725 1.00 41.53 95 THR A O 1
ATOM 689 N N . GLN A 1 96 ? 1.261 -14.662 -10.343 1.00 48.69 96 GLN A N 1
ATOM 690 C CA . GLN A 1 96 ? -0.092 -14.283 -10.730 1.00 48.69 96 GLN A CA 1
ATOM 691 C C . GLN A 1 96 ? -0.160 -14.362 -12.252 1.00 48.69 96 GLN A C 1
ATOM 693 O O . GLN A 1 96 ? 0.357 -13.483 -12.939 1.00 48.69 96 GLN A O 1
ATOM 698 N N . VAL A 1 97 ? -0.840 -15.372 -12.798 1.00 39.34 97 VAL A N 1
ATOM 699 C CA . VAL A 1 97 ? -1.468 -15.203 -14.113 1.00 39.34 97 VAL A CA 1
ATOM 700 C C . VAL A 1 97 ? -2.643 -14.263 -13.882 1.00 39.34 97 VAL A C 1
ATOM 702 O O . VAL A 1 97 ? -3.792 -14.674 -13.726 1.00 39.34 97 VAL A O 1
ATOM 705 N N . LEU A 1 98 ? -2.334 -12.976 -13.745 1.00 40.84 98 LEU A N 1
ATOM 706 C CA . LEU A 1 98 ? -3.345 -11.949 -13.647 1.00 40.84 98 LEU A CA 1
ATOM 707 C C . LEU A 1 98 ? -3.937 -11.815 -15.046 1.00 40.84 98 LEU A C 1
ATOM 709 O O . LEU A 1 98 ? -3.344 -11.195 -15.929 1.00 40.84 98 LEU A O 1
ATOM 713 N N . LYS A 1 99 ? -5.111 -12.409 -15.268 1.00 37.44 99 LYS A N 1
ATOM 714 C CA . LYS A 1 99 ? -5.919 -12.093 -16.447 1.00 37.44 99 LYS A CA 1
ATOM 715 C C . LYS A 1 99 ? -6.550 -10.721 -16.216 1.00 37.44 99 LYS A C 1
ATOM 717 O O . LYS A 1 99 ? -7.731 -10.587 -15.923 1.00 37.44 99 LYS A O 1
ATOM 722 N N . MET A 1 100 ? -5.703 -9.698 -16.260 1.00 37.75 100 MET A N 1
ATOM 723 C CA . MET A 1 100 ? -6.081 -8.306 -16.107 1.00 37.75 100 MET A CA 1
ATOM 724 C C . MET A 1 100 ? -6.830 -7.909 -17.381 1.00 37.75 100 MET A C 1
ATOM 726 O O . MET A 1 100 ? -6.223 -7.657 -18.420 1.00 37.75 100 MET A O 1
ATOM 730 N N . ILE A 1 101 ? -8.162 -7.923 -17.340 1.00 41.91 101 ILE A N 1
ATOM 731 C CA . ILE A 1 101 ? -8.970 -7.364 -18.426 1.00 41.91 101 ILE A CA 1
ATOM 732 C C . ILE A 1 101 ? -8.876 -5.846 -18.282 1.00 41.91 101 ILE A C 1
ATOM 734 O O . ILE A 1 101 ? -9.615 -5.228 -17.518 1.00 41.91 101 ILE A O 1
ATOM 738 N N . ILE A 1 102 ? -7.916 -5.239 -18.981 1.00 46.25 102 ILE A N 1
ATOM 739 C CA . ILE A 1 102 ? -7.823 -3.784 -19.097 1.00 46.25 102 ILE A CA 1
ATOM 740 C C . ILE A 1 102 ? -9.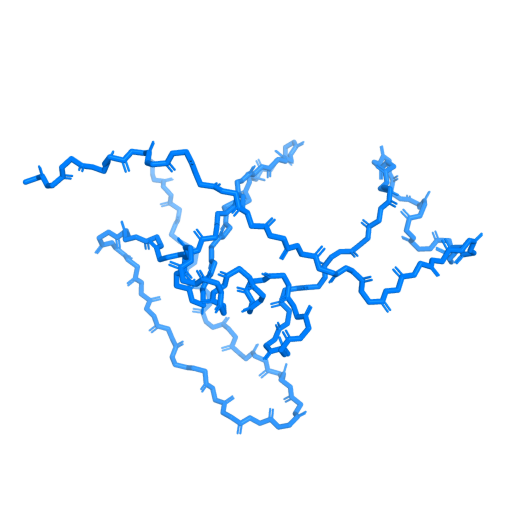063 -3.321 -19.865 1.00 46.25 102 ILE A C 1
ATOM 742 O O . ILE A 1 102 ? -9.145 -3.480 -21.085 1.00 46.25 102 ILE A O 1
ATOM 746 N N . LYS A 1 103 ? -10.049 -2.751 -19.166 1.00 43.28 103 LYS A N 1
ATOM 747 C CA . LYS A 1 103 ? -11.182 -2.103 -19.829 1.00 43.28 103 LYS A CA 1
ATOM 748 C C . LYS A 1 103 ? -10.726 -0.728 -20.315 1.00 43.28 103 LYS A C 1
ATOM 750 O O . LYS A 1 103 ? -10.615 0.213 -19.536 1.00 43.28 103 LYS A O 1
ATOM 755 N N . LYS A 1 104 ? -10.427 -0.615 -21.612 1.00 32.44 104 LYS A N 1
ATOM 756 C CA . LYS A 1 104 ? -10.270 0.684 -22.284 1.00 32.44 104 LYS A CA 1
ATOM 757 C C . LYS A 1 104 ? -11.598 1.435 -22.147 1.00 32.44 104 LYS A C 1
ATOM 759 O O . LYS A 1 104 ? -12.615 0.953 -22.647 1.00 32.44 104 LYS A O 1
ATOM 764 N N . ARG A 1 105 ? -11.606 2.594 -21.476 1.00 44.38 105 ARG A N 1
ATOM 765 C CA . ARG A 1 105 ? -12.697 3.554 -21.687 1.00 44.38 105 ARG A CA 1
ATOM 766 C C . ARG A 1 105 ? -12.643 3.978 -23.154 1.00 44.38 105 ARG A C 1
ATOM 768 O O . ARG A 1 105 ? -11.559 4.270 -23.657 1.00 44.38 105 ARG A O 1
ATOM 775 N N . LYS A 1 106 ? -13.790 3.889 -23.820 1.00 40.38 106 LYS A N 1
ATOM 776 C CA . LYS A 1 106 ? -13.988 4.359 -25.188 1.00 40.38 106 LYS A CA 1
ATOM 777 C C . LYS A 1 106 ? -14.118 5.875 -25.190 1.00 40.38 106 LYS A C 1
ATOM 779 O O . LYS A 1 106 ? -14.654 6.391 -24.182 1.00 40.38 106 LYS A O 1
#

pLDDT: mean 72.97, std 17.69, range [32.44, 94.38]